Protein AF-B0VNS1-F1 (afdb_monomer_lite)

Secondary structure (DSSP, 8-state):
---------SSSSSS-----PPPHHHHHHHIIIIIIHHHHHHHHHHHHHHHT-TTSSHHHHHHHHHHHHHHHHHHHHHHHHHHSSHHHHHHHTT--HHHHHHHHHHHHHHHHHHHH--HHHHHH--HHHHHHHHHHHHHHHHHHHHHTTS--GGGGGSPPP-

Sequence (162 aa):
MKITLIPILILSCLLLTSCKASTDKEDIDNYVKVDLKNYATDNYRLIIEANKNVNNEPALKNSLFNNSYVKLETSRSLLNEEYSDWVKGLDKNGYDYGDLNTICWMTVFMENYVNNVEGPYKSQLKDETLNDVHSLYGERQKIIKLRDSKDKTARNFVEVCE

Radius of gyration: 22.68 Å; chains: 1; bounding box: 57×83×36 Å

pLDDT: mean 86.43, std 17.25, range [36.69, 98.44]

Foldseek 3Di:
DDDDDDDPPPPPPPPPPDPPPQDLVNVLLCLLLPVLQCLLVVCQVVLVVCLPDVVPPVVVLLVLLVVLLCSVVVQQVSCCVVPVGSLVVNVVSPQALSSLQSLLSSLSSNLSNQVDPDDPSVVVDDPVSNVSSVVSNVCSVVSLVSSVPHDCPCVVVHDGRD

Structure (mmCIF, N/CA/C/O backbone):
data_AF-B0VNS1-F1
#
_entry.id   AF-B0VNS1-F1
#
loop_
_atom_site.group_PDB
_atom_site.id
_atom_site.type_symbol
_atom_site.label_atom_id
_atom_site.label_alt_id
_atom_site.label_comp_id
_atom_site.label_asym_id
_atom_site.label_entity_id
_atom_site.label_seq_id
_atom_site.pdbx_PDB_ins_code
_atom_site.Cartn_x
_atom_site.Cartn_y
_atom_site.Cartn_z
_atom_site.occupancy
_atom_site.B_iso_or_equiv
_atom_site.auth_seq_id
_atom_site.auth_comp_id
_atom_site.auth_asym_id
_atom_site.auth_atom_id
_atom_site.pdbx_PDB_model_num
ATOM 1 N N . MET A 1 1 ? 40.132 65.846 6.383 1.00 36.69 1 MET A N 1
ATOM 2 C CA . MET A 1 1 ? 39.565 66.150 5.051 1.00 36.69 1 MET A CA 1
ATOM 3 C C . MET A 1 1 ? 39.383 64.832 4.301 1.00 36.69 1 MET A C 1
ATOM 5 O O . MET A 1 1 ? 40.364 64.135 4.120 1.00 36.69 1 MET A O 1
ATOM 9 N N . LYS A 1 2 ? 38.119 64.497 3.995 1.00 38.06 2 LYS A N 1
ATOM 10 C CA . LYS A 1 2 ? 37.560 63.431 3.129 1.00 38.06 2 LYS A CA 1
ATOM 11 C C . LYS A 1 2 ? 38.248 62.049 3.098 1.00 38.06 2 LYS A C 1
ATOM 13 O O . LYS A 1 2 ? 39.113 61.797 2.272 1.00 38.06 2 LYS A O 1
ATOM 18 N N . ILE A 1 3 ? 37.726 61.123 3.908 1.00 49.72 3 ILE A N 1
ATOM 19 C CA . ILE A 1 3 ? 37.768 59.679 3.631 1.00 49.72 3 ILE A CA 1
ATOM 20 C C . ILE A 1 3 ? 36.503 59.359 2.827 1.00 49.72 3 ILE A C 1
ATOM 22 O O . ILE A 1 3 ? 35.392 59.482 3.339 1.00 49.72 3 ILE A O 1
ATOM 26 N N . THR A 1 4 ? 36.654 59.018 1.551 1.00 50.66 4 THR A N 1
ATOM 27 C CA . THR A 1 4 ? 35.569 58.509 0.704 1.00 50.66 4 THR A CA 1
ATOM 28 C C . THR A 1 4 ? 35.360 57.024 0.991 1.00 50.66 4 THR A C 1
ATOM 30 O O . THR A 1 4 ? 36.127 56.190 0.517 1.00 50.66 4 THR A O 1
ATOM 33 N N . LEU A 1 5 ? 34.325 56.694 1.767 1.00 44.81 5 LEU A N 1
ATOM 34 C CA . LEU A 1 5 ? 33.784 55.337 1.856 1.00 44.81 5 LEU A CA 1
ATOM 35 C C . LEU A 1 5 ? 32.960 55.062 0.593 1.00 44.81 5 LEU A C 1
ATOM 37 O O . LEU A 1 5 ? 31.876 55.611 0.409 1.00 44.81 5 LEU A O 1
ATOM 41 N N . ILE A 1 6 ? 33.507 54.230 -0.289 1.00 58.50 6 ILE A N 1
ATOM 42 C CA . ILE A 1 6 ? 32.784 53.640 -1.417 1.00 58.50 6 ILE A CA 1
ATOM 43 C C . ILE A 1 6 ? 31.856 52.552 -0.848 1.00 58.50 6 ILE A C 1
ATOM 45 O O . ILE A 1 6 ? 32.317 51.728 -0.054 1.00 58.50 6 ILE A O 1
ATOM 49 N N . PRO A 1 7 ? 30.565 52.512 -1.220 1.00 47.78 7 PRO A N 1
ATOM 50 C CA . PRO A 1 7 ? 29.643 51.503 -0.720 1.00 47.78 7 PRO A CA 1
ATOM 51 C C . PRO A 1 7 ? 29.916 50.156 -1.404 1.00 47.78 7 PRO A C 1
ATOM 53 O O . PRO A 1 7 ? 29.484 49.911 -2.529 1.00 47.78 7 PRO A O 1
ATOM 56 N N . ILE A 1 8 ? 30.605 49.249 -0.708 1.00 50.22 8 ILE A N 1
ATOM 57 C CA . ILE A 1 8 ? 30.682 47.818 -1.056 1.00 50.22 8 ILE A CA 1
ATOM 58 C C . ILE A 1 8 ? 29.374 47.149 -0.602 1.00 50.22 8 ILE A C 1
ATOM 60 O O . ILE A 1 8 ? 29.347 46.340 0.318 1.00 50.22 8 ILE A O 1
ATOM 64 N N . LEU A 1 9 ? 28.254 47.560 -1.196 1.00 45.22 9 LEU A N 1
ATOM 65 C CA . LEU A 1 9 ? 26.918 47.080 -0.820 1.00 45.22 9 LEU A CA 1
ATOM 66 C C . LEU A 1 9 ? 26.041 46.762 -2.036 1.00 45.22 9 LEU A C 1
ATOM 68 O O . LEU A 1 9 ? 24.820 46.789 -1.953 1.00 45.22 9 LEU A O 1
ATOM 72 N N . ILE A 1 10 ? 26.668 46.448 -3.174 1.00 47.12 10 ILE A N 1
ATOM 73 C CA . ILE A 1 10 ? 25.957 46.046 -4.403 1.00 47.12 10 ILE A CA 1
ATOM 74 C C . ILE A 1 10 ? 26.368 44.635 -4.870 1.00 47.12 10 ILE A C 1
ATOM 76 O O . ILE A 1 10 ? 25.689 44.034 -5.695 1.00 47.12 10 ILE A O 1
ATOM 80 N N . LEU A 1 11 ? 27.412 44.026 -4.291 1.00 45.16 11 LEU A N 1
ATOM 81 C CA . LEU A 1 11 ? 27.913 42.715 -4.735 1.00 45.16 11 LEU A CA 1
ATOM 82 C C . LEU A 1 11 ? 27.480 41.520 -3.867 1.00 45.16 11 LEU A C 1
ATOM 84 O O . LEU A 1 11 ? 28.038 40.437 -3.998 1.00 45.16 11 LEU A O 1
ATOM 88 N N . SER A 1 12 ? 26.498 41.690 -2.981 1.00 43.38 12 SER A N 1
ATOM 89 C CA . SER A 1 12 ? 25.953 40.600 -2.151 1.00 43.38 12 SER A CA 1
ATOM 90 C C . SER A 1 12 ? 24.542 40.153 -2.556 1.00 43.38 12 SER A C 1
ATOM 92 O O . SER A 1 12 ? 24.027 39.199 -1.984 1.00 43.38 12 SER A O 1
ATOM 94 N N . CYS A 1 13 ? 23.927 40.773 -3.571 1.00 41.12 13 CYS A N 1
ATOM 95 C CA . CYS A 1 13 ? 22.584 40.403 -4.050 1.00 41.12 13 CYS A CA 1
ATOM 96 C C . CYS A 1 13 ? 22.562 39.583 -5.354 1.00 41.12 13 CYS A C 1
ATOM 98 O O . CYS A 1 13 ? 21.485 39.226 -5.817 1.00 41.12 13 CYS A O 1
ATOM 100 N N . LEU A 1 14 ? 23.715 39.245 -5.945 1.00 46.19 14 LEU A N 1
ATOM 101 C CA . LEU A 1 14 ? 23.778 38.488 -7.209 1.00 46.19 14 LEU A CA 1
ATOM 102 C C . LEU A 1 14 ? 23.949 36.966 -7.038 1.00 46.19 14 LEU A C 1
ATOM 104 O O . LEU A 1 14 ? 24.119 36.264 -8.028 1.00 46.19 14 LEU A O 1
ATOM 108 N N . LEU A 1 15 ? 23.885 36.438 -5.809 1.00 43.97 15 LEU A N 1
ATOM 109 C CA . LEU A 1 15 ? 24.046 34.998 -5.535 1.00 43.97 15 LEU A CA 1
ATOM 110 C C . LEU A 1 15 ? 22.838 34.333 -4.855 1.00 43.97 15 LEU A C 1
ATOM 112 O O . LEU A 1 15 ? 22.945 33.190 -4.425 1.00 43.97 15 LEU A O 1
ATOM 116 N N . LEU A 1 16 ? 21.680 34.998 -4.774 1.00 46.34 16 LEU A N 1
ATOM 117 C CA . LEU A 1 16 ? 20.482 34.426 -4.132 1.00 46.34 16 LEU A CA 1
ATOM 118 C C . LEU A 1 16 ? 19.352 34.046 -5.100 1.00 46.34 16 LEU A C 1
ATOM 120 O O . LEU A 1 16 ? 18.284 33.630 -4.662 1.00 46.34 16 LEU A O 1
ATOM 124 N N . THR A 1 17 ? 19.566 34.110 -6.414 1.00 48.75 17 THR A N 1
ATOM 125 C CA . THR A 1 17 ? 18.555 33.698 -7.400 1.00 48.75 17 THR A CA 1
ATOM 126 C C . THR A 1 17 ? 18.832 32.305 -7.958 1.00 48.75 17 THR A C 1
ATOM 128 O O . THR A 1 17 ? 19.108 32.131 -9.139 1.00 48.75 17 THR A O 1
ATOM 131 N N . SER A 1 18 ? 18.726 31.287 -7.104 1.00 41.16 18 SER A N 1
ATOM 132 C CA . SER A 1 18 ? 18.179 29.990 -7.533 1.00 41.16 18 SER A CA 1
ATOM 133 C C . SER A 1 18 ? 17.718 29.154 -6.338 1.00 41.16 18 SER A C 1
ATOM 135 O O . SER A 1 18 ? 18.151 28.025 -6.135 1.00 41.16 18 SER A O 1
ATOM 137 N N . CYS A 1 19 ? 16.747 29.664 -5.575 1.00 43.72 19 CYS A N 1
ATOM 138 C CA . CYS A 1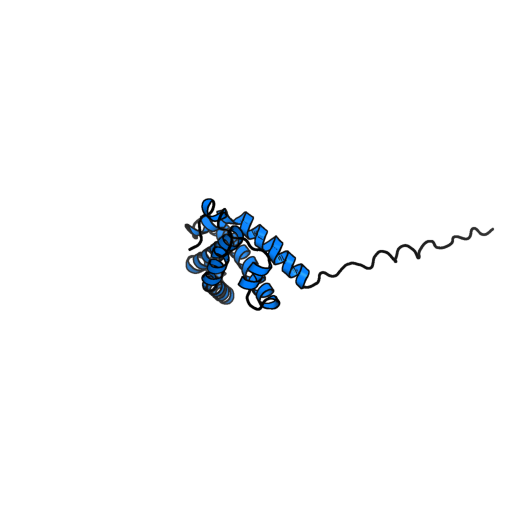 19 ? 15.744 28.732 -5.068 1.00 43.72 19 CYS A CA 1
ATOM 139 C C . CYS A 1 19 ? 15.034 28.183 -6.308 1.00 43.72 19 CYS A C 1
ATOM 141 O O . CYS A 1 19 ? 14.148 28.840 -6.855 1.00 43.72 19 CYS A O 1
ATOM 143 N N . LYS A 1 20 ? 15.479 27.029 -6.819 1.00 43.84 20 LYS A N 1
ATOM 144 C CA . LYS A 1 20 ? 14.628 26.219 -7.687 1.00 43.84 20 LYS A CA 1
ATOM 145 C C . LYS A 1 20 ? 13.389 25.928 -6.851 1.00 43.84 20 LYS A C 1
ATOM 147 O O . LYS A 1 20 ? 13.475 25.204 -5.865 1.00 43.84 20 LYS A O 1
ATOM 152 N N . ALA A 1 21 ? 12.278 26.577 -7.186 1.00 43.53 21 ALA A N 1
ATOM 153 C CA . ALA A 1 21 ? 10.985 26.089 -6.753 1.00 43.53 21 ALA A CA 1
ATOM 154 C C . ALA A 1 21 ? 10.916 24.644 -7.244 1.00 43.53 21 ALA A C 1
ATOM 156 O O . ALA A 1 21 ? 11.162 24.399 -8.430 1.00 43.53 21 ALA A O 1
ATOM 157 N N . SER A 1 22 ? 10.710 23.712 -6.317 1.00 47.91 22 SER A N 1
ATOM 158 C CA . SER A 1 22 ? 10.487 22.321 -6.671 1.00 47.91 22 SER A CA 1
ATOM 159 C C . SER A 1 22 ? 9.392 22.280 -7.731 1.00 47.91 22 SER A C 1
ATOM 161 O O . SER A 1 22 ? 8.377 22.968 -7.612 1.00 47.91 22 SER A O 1
ATOM 163 N N . THR A 1 23 ? 9.647 21.590 -8.836 1.00 61.41 23 THR A N 1
ATOM 164 C CA . THR A 1 23 ? 8.583 21.345 -9.813 1.00 61.41 23 THR A CA 1
ATOM 165 C C . THR A 1 23 ? 7.648 20.298 -9.227 1.00 61.41 23 THR A C 1
ATOM 167 O O . THR A 1 23 ? 8.147 19.360 -8.614 1.00 61.41 23 THR A O 1
ATOM 170 N N . ASP A 1 24 ? 6.341 20.383 -9.483 1.00 68.62 24 ASP A N 1
ATOM 171 C CA . ASP A 1 24 ? 5.354 19.406 -8.985 1.00 68.62 24 ASP A CA 1
ATOM 172 C C . ASP A 1 24 ? 5.804 17.948 -9.222 1.00 68.62 24 ASP A C 1
ATOM 174 O O . ASP A 1 24 ? 5.647 17.080 -8.370 1.00 68.62 24 ASP A O 1
ATOM 178 N N . LYS A 1 25 ? 6.493 17.693 -10.342 1.00 72.00 25 LYS A N 1
ATOM 179 C CA . LYS A 1 25 ? 7.088 16.393 -10.675 1.00 72.00 25 LYS A CA 1
ATOM 180 C C . LYS A 1 25 ? 8.224 15.941 -9.744 1.00 72.00 25 LYS A C 1
ATOM 182 O O . LYS A 1 25 ? 8.329 14.754 -9.459 1.00 72.00 25 LYS A O 1
ATOM 187 N N . GLU A 1 26 ? 9.090 16.850 -9.302 1.00 75.62 26 GLU A N 1
ATOM 188 C CA . GLU A 1 26 ? 10.186 16.548 -8.366 1.00 75.62 26 GLU A CA 1
ATOM 189 C C . GLU A 1 26 ? 9.638 16.212 -6.973 1.00 75.62 26 GLU A C 1
ATOM 191 O O . GLU A 1 26 ? 10.109 15.267 -6.341 1.00 75.62 26 GLU A O 1
ATOM 196 N N . ASP A 1 27 ? 8.584 16.904 -6.536 1.00 74.69 27 ASP A N 1
ATOM 197 C CA . ASP A 1 27 ? 7.890 16.598 -5.281 1.00 74.69 27 ASP A CA 1
ATOM 198 C C . ASP A 1 27 ? 7.142 15.259 -5.341 1.00 74.69 27 ASP A C 1
ATOM 200 O O . ASP A 1 27 ? 7.226 14.468 -4.398 1.00 74.69 27 ASP A O 1
ATOM 204 N N . ILE A 1 28 ? 6.477 14.956 -6.464 1.00 77.94 28 ILE A N 1
ATOM 205 C CA . ILE A 1 28 ? 5.835 13.652 -6.704 1.00 77.94 28 ILE A CA 1
ATOM 206 C C . ILE A 1 28 ? 6.871 12.528 -6.675 1.00 77.94 28 ILE A C 1
ATOM 208 O O . ILE A 1 28 ? 6.683 11.522 -5.985 1.00 77.94 28 ILE A O 1
ATOM 212 N N . ASP A 1 29 ? 7.977 12.702 -7.398 1.00 77.81 29 ASP A N 1
ATOM 213 C CA . ASP A 1 29 ? 9.056 11.723 -7.444 1.00 77.81 29 ASP A CA 1
ATOM 214 C C . ASP A 1 29 ? 9.664 11.512 -6.050 1.00 77.81 29 ASP A C 1
ATOM 216 O O . ASP A 1 29 ? 9.886 10.368 -5.662 1.00 77.81 29 ASP A O 1
ATOM 220 N N . ASN A 1 30 ? 9.886 12.571 -5.266 1.00 85.38 30 ASN A N 1
ATOM 221 C CA . ASN A 1 30 ? 10.380 12.448 -3.893 1.00 85.38 30 ASN A CA 1
ATOM 222 C C . ASN A 1 30 ? 9.381 11.707 -2.996 1.00 85.38 30 ASN A C 1
ATOM 224 O O . ASN A 1 30 ? 9.765 10.776 -2.283 1.00 85.38 30 ASN A O 1
ATOM 228 N N . TYR A 1 31 ? 8.094 12.052 -3.065 1.00 89.38 31 TYR A N 1
ATOM 229 C CA . TYR A 1 31 ? 7.073 11.390 -2.258 1.00 89.38 31 TYR A CA 1
ATOM 230 C C . TYR A 1 31 ? 6.970 9.890 -2.578 1.00 89.38 31 TYR A C 1
ATOM 232 O O . TYR A 1 31 ? 6.916 9.039 -1.689 1.00 89.38 31 TYR A O 1
ATOM 240 N N . VAL A 1 32 ? 6.971 9.540 -3.864 1.00 89.44 32 VAL A N 1
ATOM 241 C CA . VAL A 1 32 ? 6.777 8.155 -4.302 1.00 89.44 32 VAL A CA 1
ATOM 242 C C . VAL A 1 32 ? 8.062 7.338 -4.172 1.00 89.44 32 VAL A C 1
ATOM 244 O O . VAL A 1 32 ? 8.016 6.207 -3.687 1.00 89.44 32 VAL A O 1
ATOM 247 N N . LYS A 1 33 ? 9.215 7.866 -4.597 1.00 88.44 33 LYS A N 1
ATOM 248 C CA . LYS A 1 33 ? 10.480 7.109 -4.628 1.00 88.44 33 LYS A CA 1
ATOM 249 C C . LYS A 1 33 ? 11.156 7.016 -3.268 1.00 88.44 33 LYS A C 1
ATOM 251 O O . LYS A 1 33 ? 11.902 6.065 -3.053 1.00 88.44 33 LYS A O 1
ATOM 256 N N . VAL A 1 34 ? 10.928 7.983 -2.380 1.00 88.88 34 VAL A N 1
ATOM 257 C CA . VAL A 1 34 ? 11.579 8.032 -1.065 1.00 88.88 34 VAL A CA 1
ATOM 258 C C . VAL A 1 34 ? 10.567 7.742 0.030 1.00 88.88 34 VAL A C 1
ATOM 260 O O . VAL A 1 34 ? 10.686 6.736 0.720 1.00 88.88 34 VAL A O 1
ATOM 263 N N . ASP A 1 35 ? 9.543 8.574 0.168 1.00 92.06 35 ASP A N 1
ATOM 264 C CA . ASP A 1 35 ? 8.647 8.536 1.325 1.00 92.06 35 ASP A CA 1
ATOM 265 C C . ASP A 1 35 ? 7.795 7.264 1.394 1.00 92.06 35 ASP A C 1
ATOM 267 O O . ASP A 1 35 ? 7.792 6.577 2.419 1.00 92.06 35 ASP A O 1
ATOM 271 N N . LEU A 1 36 ? 7.069 6.935 0.320 1.00 95.31 36 LEU A N 1
ATOM 272 C CA . LEU A 1 36 ? 6.262 5.713 0.269 1.00 95.31 36 LEU A CA 1
ATOM 273 C C . LEU A 1 36 ? 7.160 4.471 0.335 1.00 95.31 36 LEU A C 1
ATOM 275 O O . LEU A 1 36 ? 6.849 3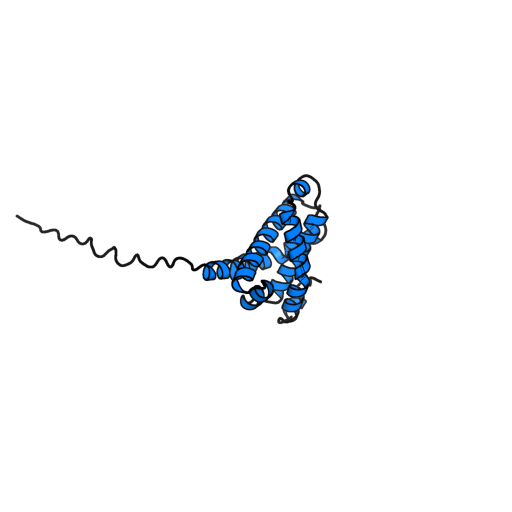.530 1.065 1.00 95.31 36 LEU A O 1
ATOM 279 N N . LYS A 1 37 ? 8.284 4.479 -0.387 1.00 93.81 37 LYS A N 1
ATOM 280 C CA . LYS A 1 37 ? 9.206 3.340 -0.447 1.00 93.81 37 LYS A CA 1
ATOM 281 C C . LYS A 1 37 ? 9.858 3.044 0.907 1.00 93.81 37 LYS A C 1
ATOM 283 O O . LYS A 1 37 ? 9.872 1.888 1.336 1.00 93.81 37 LYS A O 1
ATOM 288 N N . ASN A 1 38 ? 10.337 4.073 1.606 1.00 94.12 38 ASN A N 1
ATOM 289 C CA . ASN A 1 38 ? 10.885 3.939 2.957 1.00 94.12 38 ASN A CA 1
ATOM 290 C C . ASN A 1 38 ? 9.802 3.473 3.926 1.00 94.12 38 ASN A C 1
ATOM 292 O O . ASN A 1 38 ? 10.018 2.519 4.664 1.00 94.12 38 ASN A O 1
ATOM 296 N N . TYR A 1 39 ? 8.607 4.073 3.867 1.00 94.62 39 TYR A N 1
ATOM 297 C CA . TYR A 1 39 ? 7.498 3.646 4.714 1.00 94.62 39 TYR A CA 1
ATOM 298 C C . TYR A 1 39 ? 7.169 2.162 4.518 1.00 94.62 39 TYR A C 1
ATOM 300 O O . TYR A 1 39 ? 7.059 1.433 5.504 1.00 94.62 39 TYR A O 1
ATOM 308 N N . ALA A 1 40 ? 7.045 1.710 3.267 1.00 92.00 40 ALA A N 1
ATOM 309 C CA . ALA A 1 40 ? 6.797 0.312 2.946 1.00 92.00 40 ALA A CA 1
ATOM 310 C C . ALA A 1 40 ? 7.914 -0.576 3.516 1.00 92.00 40 ALA A C 1
ATOM 312 O O . ALA A 1 40 ? 7.645 -1.472 4.312 1.00 92.00 40 ALA A O 1
ATOM 313 N N . THR A 1 41 ? 9.171 -0.275 3.194 1.00 90.62 41 THR A N 1
ATOM 314 C CA . THR A 1 41 ? 10.328 -1.067 3.636 1.00 90.62 41 THR A CA 1
ATOM 315 C C . THR A 1 41 ? 10.413 -1.171 5.160 1.00 90.62 41 THR A C 1
ATOM 317 O O . THR A 1 41 ? 10.506 -2.275 5.703 1.00 90.62 41 THR A O 1
ATOM 320 N N . ASP A 1 42 ? 10.313 -0.041 5.860 1.00 92.75 42 ASP A N 1
ATOM 321 C CA . ASP A 1 42 ? 10.481 0.034 7.313 1.00 92.75 42 ASP A CA 1
ATOM 322 C C . ASP A 1 42 ? 9.327 -0.641 8.067 1.00 92.75 42 ASP A C 1
ATOM 324 O O . ASP A 1 42 ? 9.523 -1.198 9.150 1.00 92.75 42 ASP A O 1
ATOM 328 N N . ASN A 1 43 ? 8.118 -0.632 7.493 1.00 92.81 43 ASN A N 1
ATOM 329 C CA . ASN A 1 43 ? 6.916 -1.149 8.149 1.00 92.81 43 ASN A CA 1
ATOM 330 C C . ASN A 1 43 ? 6.485 -2.534 7.656 1.00 92.81 43 ASN A C 1
ATOM 332 O O . ASN A 1 43 ? 5.526 -3.080 8.198 1.00 92.81 43 ASN A O 1
ATOM 336 N N . TYR A 1 44 ? 7.185 -3.141 6.694 1.00 93.00 44 TYR A N 1
ATOM 337 C CA . TYR A 1 44 ? 6.828 -4.434 6.099 1.00 93.00 44 TYR A CA 1
ATOM 338 C C . TYR A 1 44 ? 6.444 -5.504 7.140 1.00 93.00 44 TYR A C 1
ATOM 340 O O . TYR A 1 44 ? 5.353 -6.076 7.086 1.00 93.00 44 TYR A O 1
ATOM 348 N N . ARG A 1 45 ? 7.309 -5.739 8.139 1.00 93.38 45 ARG A N 1
ATOM 349 C CA . ARG A 1 45 ? 7.038 -6.729 9.199 1.00 93.38 45 ARG A CA 1
ATOM 350 C C . ARG A 1 45 ? 5.851 -6.323 10.064 1.00 93.38 45 ARG A C 1
ATOM 352 O O . ARG A 1 45 ? 5.025 -7.164 10.398 1.00 93.38 45 ARG A O 1
ATOM 359 N N . LEU A 1 46 ? 5.764 -5.041 10.412 1.00 92.69 46 LEU A N 1
ATOM 360 C CA . LEU A 1 46 ? 4.694 -4.523 11.256 1.00 92.69 46 LEU A CA 1
ATOM 361 C C . LEU A 1 46 ? 3.325 -4.671 10.578 1.00 92.69 46 LEU A C 1
ATOM 363 O O . LEU A 1 46 ? 2.368 -5.049 11.242 1.00 92.69 46 LEU A O 1
ATOM 367 N N . ILE A 1 47 ? 3.240 -4.444 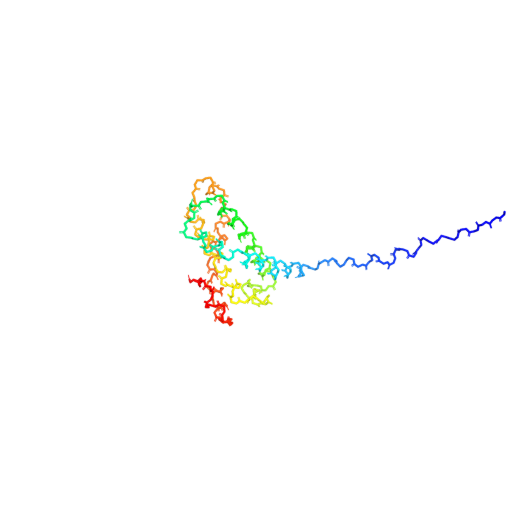9.266 1.00 93.62 47 ILE A N 1
ATOM 368 C CA . ILE A 1 47 ? 2.013 -4.602 8.470 1.00 93.62 47 ILE A CA 1
ATOM 369 C C . ILE A 1 47 ? 1.547 -6.061 8.453 1.00 93.62 47 ILE A C 1
ATOM 371 O O . ILE A 1 47 ? 0.368 -6.332 8.684 1.00 93.62 47 ILE A O 1
ATOM 375 N N . ILE A 1 48 ? 2.459 -7.009 8.231 1.00 92.00 48 ILE A N 1
ATOM 376 C CA . ILE A 1 48 ? 2.126 -8.442 8.242 1.00 92.00 48 ILE A CA 1
ATOM 377 C C . ILE A 1 48 ? 1.668 -8.891 9.631 1.00 92.00 48 ILE A C 1
ATOM 379 O O . ILE A 1 48 ? 0.636 -9.547 9.765 1.00 92.00 48 ILE A O 1
ATOM 383 N N . GLU A 1 49 ? 2.387 -8.508 10.686 1.00 90.50 49 GLU A N 1
ATOM 384 C CA . GLU A 1 49 ? 1.993 -8.864 12.053 1.00 90.50 49 GLU A CA 1
ATOM 385 C C . GLU A 1 49 ? 0.668 -8.199 12.455 1.00 90.50 49 GLU A C 1
ATOM 387 O O . GLU A 1 49 ? -0.198 -8.829 13.073 1.00 90.50 49 GLU A O 1
ATOM 392 N N . ALA A 1 50 ? 0.447 -6.947 12.045 1.00 90.06 50 ALA A N 1
ATOM 393 C CA . ALA A 1 50 ? -0.804 -6.242 12.291 1.00 90.06 50 ALA A CA 1
ATOM 394 C C . ALA A 1 50 ? -2.001 -6.917 11.603 1.00 90.06 50 ALA A C 1
ATOM 396 O O . ALA A 1 50 ? -3.111 -6.871 12.147 1.00 90.06 50 ALA A O 1
ATOM 397 N N . ASN A 1 51 ? -1.774 -7.608 10.485 1.00 85.88 51 ASN A N 1
ATOM 398 C CA . ASN A 1 51 ? -2.796 -8.343 9.744 1.00 85.88 51 ASN A CA 1
ATOM 399 C C . ASN A 1 51 ? -3.345 -9.585 10.466 1.00 85.88 51 ASN A C 1
ATOM 401 O O . ASN A 1 51 ? -4.470 -9.989 10.191 1.00 85.88 51 ASN A O 1
ATOM 405 N N . LYS A 1 52 ? -2.610 -10.186 11.413 1.00 84.06 52 LYS A N 1
ATOM 406 C CA . LYS A 1 52 ? -3.005 -11.473 12.026 1.00 84.06 52 LYS A CA 1
ATOM 407 C C . LYS A 1 52 ? -4.210 -11.389 12.975 1.00 84.06 52 LYS A C 1
ATOM 409 O O . LYS A 1 52 ? -4.964 -12.349 13.081 1.00 84.06 52 LYS A O 1
ATOM 414 N N . ASN A 1 53 ? -4.392 -10.276 13.693 1.00 82.56 53 ASN A N 1
ATOM 415 C CA . ASN A 1 53 ? -5.560 -10.052 14.568 1.00 82.56 53 ASN A CA 1
ATOM 416 C C . ASN A 1 53 ? -5.786 -8.559 14.832 1.00 82.56 53 ASN A C 1
ATOM 418 O O . ASN A 1 53 ? -5.237 -8.024 15.794 1.00 82.56 53 ASN A O 1
ATOM 422 N N . VAL A 1 54 ? -6.584 -7.877 14.011 1.00 78.94 54 VAL A N 1
ATOM 423 C CA . VAL A 1 54 ? -6.750 -6.409 14.046 1.00 78.94 54 VAL A CA 1
ATOM 424 C C . VAL A 1 54 ? -7.268 -5.811 15.365 1.00 78.94 54 VAL A C 1
ATOM 426 O O . VAL A 1 54 ? -7.067 -4.623 15.594 1.00 78.94 54 VAL A O 1
ATOM 429 N N . ASN A 1 55 ? -7.879 -6.605 16.247 1.00 81.62 55 ASN A N 1
ATOM 430 C CA . ASN A 1 55 ? -8.422 -6.109 17.516 1.00 81.62 55 ASN A CA 1
ATOM 431 C C . ASN A 1 55 ? -7.398 -6.141 18.659 1.00 81.62 55 ASN A C 1
ATOM 433 O O . ASN A 1 55 ? -7.587 -5.481 19.681 1.00 81.62 55 ASN A O 1
ATOM 437 N N . ASN A 1 56 ? -6.277 -6.842 18.473 1.00 83.62 56 ASN A N 1
ATOM 438 C CA . ASN A 1 56 ? -5.133 -6.724 19.370 1.00 83.62 56 ASN A CA 1
ATOM 439 C C . ASN A 1 56 ? -4.407 -5.398 19.109 1.00 83.62 56 ASN A C 1
ATOM 441 O O . ASN A 1 56 ? -4.078 -5.094 17.965 1.00 83.62 56 ASN A O 1
ATOM 445 N N . GLU A 1 57 ? -4.124 -4.639 20.170 1.00 88.06 57 GLU A N 1
ATOM 446 C CA . GLU A 1 57 ? -3.435 -3.337 20.107 1.00 88.06 57 GLU A CA 1
ATOM 447 C C . GLU A 1 57 ? -4.102 -2.321 19.150 1.00 88.06 57 GLU A C 1
ATOM 449 O O . GLU A 1 57 ? -3.469 -1.796 18.228 1.00 88.06 57 GLU A O 1
ATOM 454 N N . PRO A 1 58 ? -5.390 -1.992 19.366 1.00 88.31 58 PRO A N 1
ATOM 455 C CA . PRO A 1 58 ? -6.192 -1.249 18.391 1.00 88.31 58 PRO A CA 1
ATOM 456 C C . PRO A 1 58 ? -5.655 0.164 18.114 1.00 88.31 58 PRO A C 1
ATOM 458 O O . PRO A 1 58 ? -5.768 0.657 16.994 1.00 88.31 58 PRO A O 1
ATOM 461 N N . ALA A 1 59 ? -5.002 0.801 19.092 1.00 92.06 59 ALA A N 1
ATOM 462 C CA . ALA A 1 59 ? -4.375 2.111 18.912 1.00 92.06 59 ALA A CA 1
ATOM 463 C C . ALA A 1 59 ? -3.178 2.071 17.945 1.00 92.06 59 ALA A C 1
ATOM 465 O O . ALA A 1 59 ? -3.060 2.939 17.077 1.00 92.06 59 ALA A O 1
ATOM 466 N N . LEU A 1 60 ? -2.315 1.052 18.063 1.00 92.25 60 LEU A N 1
ATOM 467 C CA . LEU A 1 60 ? -1.177 0.865 17.160 1.00 92.25 60 LEU A CA 1
ATOM 468 C C . LEU A 1 60 ? -1.672 0.618 15.735 1.00 92.25 60 LEU A C 1
ATOM 470 O O . LEU A 1 60 ? -1.174 1.224 14.789 1.00 92.25 60 LEU A O 1
ATOM 474 N N . LYS A 1 61 ? -2.701 -0.217 15.589 1.00 94.38 61 LYS A N 1
ATOM 475 C CA . LYS A 1 61 ? -3.265 -0.562 14.280 1.00 94.38 61 LYS A CA 1
ATOM 476 C C . LYS A 1 61 ? -4.009 0.588 13.637 1.00 94.38 61 LYS A C 1
ATOM 478 O O . LYS A 1 61 ? -3.857 0.786 12.442 1.00 94.38 61 LYS A O 1
ATOM 483 N N . ASN A 1 62 ? -4.716 1.399 14.420 1.00 95.31 62 ASN A N 1
ATOM 484 C CA . ASN A 1 62 ? -5.293 2.649 13.933 1.00 95.31 62 ASN A CA 1
ATOM 485 C C . ASN A 1 62 ? -4.211 3.614 13.421 1.00 95.31 62 ASN A C 1
ATOM 487 O O . ASN A 1 62 ? -4.360 4.211 12.359 1.00 95.31 62 ASN A O 1
ATOM 491 N N . SER A 1 63 ? -3.094 3.749 14.145 1.00 95.31 63 SER A N 1
ATOM 492 C CA . SER A 1 63 ? -1.962 4.574 13.697 1.00 95.31 63 SER A CA 1
ATOM 493 C C . SER A 1 63 ? -1.348 4.037 12.399 1.00 95.31 63 SER A C 1
ATOM 495 O O . SER A 1 63 ? -1.134 4.789 11.446 1.00 95.31 63 SER A O 1
ATOM 497 N N . LEU A 1 64 ? -1.122 2.722 12.327 1.00 96.19 64 LEU A N 1
ATOM 498 C CA . LEU A 1 64 ? -0.602 2.067 11.130 1.00 96.19 64 LEU A CA 1
ATOM 499 C C . LEU A 1 64 ? -1.558 2.215 9.937 1.00 96.19 64 LEU A C 1
ATOM 501 O O . LEU A 1 64 ? -1.100 2.490 8.829 1.00 96.19 64 LEU A O 1
ATOM 505 N N . PHE A 1 65 ? -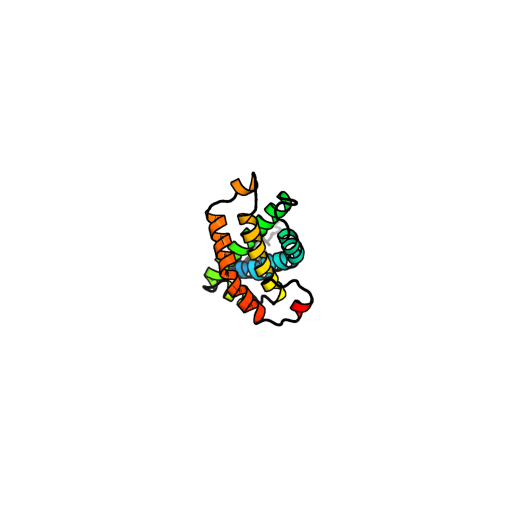2.868 2.090 10.171 1.00 97.12 65 PHE A N 1
ATOM 506 C CA . PHE A 1 65 ? -3.917 2.274 9.169 1.00 97.12 65 PHE A CA 1
ATOM 507 C C . PHE A 1 65 ? -3.899 3.692 8.607 1.00 97.12 65 PHE A C 1
ATOM 509 O O . PHE A 1 65 ? -3.748 3.853 7.402 1.00 97.12 65 PHE A O 1
ATOM 516 N N . ASN A 1 66 ? -3.960 4.713 9.466 1.00 96.94 66 ASN A N 1
ATOM 517 C CA . ASN A 1 66 ? -3.981 6.109 9.025 1.00 96.94 66 ASN A CA 1
ATOM 518 C C . ASN A 1 66 ? -2.737 6.468 8.204 1.00 96.94 66 ASN A C 1
ATOM 520 O O . ASN A 1 66 ? -2.845 7.111 7.162 1.00 96.94 66 ASN A O 1
ATOM 524 N N . ASN A 1 67 ? -1.559 6.011 8.638 1.00 96.81 67 ASN A N 1
ATOM 525 C CA . ASN A 1 67 ? -0.319 6.244 7.902 1.00 96.81 67 ASN A CA 1
ATOM 526 C C . ASN A 1 67 ? -0.303 5.506 6.555 1.00 96.81 67 ASN A C 1
ATOM 528 O O . ASN A 1 67 ? 0.042 6.109 5.540 1.00 96.81 67 ASN A O 1
ATOM 532 N N . SER A 1 68 ? -0.714 4.234 6.525 1.00 97.44 68 SER A N 1
ATOM 533 C CA . SER A 1 68 ? -0.787 3.447 5.286 1.00 97.44 68 SER A CA 1
ATOM 534 C C . SER A 1 68 ? -1.777 4.052 4.291 1.00 97.44 68 SER A C 1
ATOM 536 O O . SER A 1 68 ? -1.448 4.186 3.114 1.00 97.44 68 SER A O 1
ATOM 538 N N . TYR A 1 69 ? -2.950 4.470 4.775 1.00 97.81 69 TYR A N 1
ATOM 539 C CA . TYR A 1 69 ? -3.997 5.102 3.979 1.00 97.81 69 TYR A CA 1
ATOM 540 C C . TYR A 1 69 ? -3.503 6.395 3.339 1.00 97.81 69 TYR A C 1
ATOM 542 O O . TYR A 1 69 ? -3.536 6.522 2.118 1.00 97.81 69 TYR A O 1
ATOM 550 N N . VAL A 1 70 ? -2.961 7.320 4.140 1.00 96.44 70 VAL A N 1
ATOM 551 C CA . VAL A 1 70 ? -2.444 8.594 3.623 1.00 96.44 70 VAL A CA 1
ATOM 552 C C . VAL A 1 70 ? -1.347 8.352 2.588 1.00 96.44 70 VAL A C 1
ATOM 554 O O . VAL A 1 70 ? -1.381 8.964 1.521 1.00 96.44 70 VAL A O 1
ATOM 557 N N . LYS A 1 71 ? -0.397 7.449 2.865 1.00 96.75 71 LYS A N 1
ATOM 558 C CA . LYS A 1 71 ? 0.708 7.153 1.942 1.00 96.75 71 LYS A CA 1
ATOM 559 C C . LYS A 1 71 ? 0.227 6.549 0.622 1.00 96.75 71 LYS A C 1
ATOM 561 O O . LYS A 1 71 ? 0.683 6.991 -0.436 1.00 96.75 71 LYS A O 1
ATOM 566 N N . LEU A 1 72 ? -0.680 5.572 0.657 1.00 97.12 72 LEU A N 1
ATOM 567 C CA . LEU A 1 72 ? -1.168 4.927 -0.564 1.00 97.12 72 LEU A CA 1
ATOM 568 C C . LEU A 1 72 ? -2.115 5.811 -1.357 1.00 97.12 72 LEU A C 1
ATOM 570 O O . LEU A 1 72 ? -1.947 5.896 -2.567 1.00 97.12 72 LEU A O 1
ATOM 574 N N . GLU A 1 73 ? -3.050 6.497 -0.707 1.00 96.81 73 GLU A N 1
ATOM 575 C CA . GLU A 1 73 ? -4.020 7.321 -1.424 1.00 96.81 73 GLU A CA 1
ATOM 576 C C . GLU A 1 73 ? -3.357 8.544 -2.060 1.00 96.81 73 GLU A C 1
ATOM 578 O O . GLU A 1 73 ? -3.590 8.842 -3.230 1.00 96.81 73 GLU A O 1
ATOM 583 N N . THR A 1 74 ? -2.426 9.185 -1.346 1.00 95.19 74 THR A N 1
ATOM 584 C CA . THR A 1 74 ? -1.637 10.284 -1.920 1.00 95.19 74 THR A CA 1
ATOM 585 C C . THR A 1 74 ? -0.827 9.791 -3.118 1.00 95.19 74 THR A C 1
ATOM 587 O O . THR A 1 74 ? -0.862 10.403 -4.182 1.00 95.19 74 THR A O 1
ATOM 590 N N . SER A 1 75 ? -0.145 8.647 -2.992 1.00 95.88 75 SER A N 1
ATOM 591 C CA . SER A 1 75 ? 0.632 8.079 -4.101 1.00 95.88 75 SER A CA 1
ATOM 592 C C . SER A 1 75 ? -0.256 7.688 -5.280 1.00 95.88 75 SER A C 1
ATOM 594 O O . SER A 1 75 ? 0.104 7.957 -6.423 1.00 95.88 75 SER A O 1
ATOM 596 N N . ARG A 1 76 ? -1.427 7.095 -5.022 1.00 95.94 76 ARG A N 1
ATOM 597 C CA . ARG A 1 76 ? -2.412 6.749 -6.049 1.00 95.94 76 ARG A CA 1
ATOM 598 C C . ARG A 1 76 ? -2.853 7.995 -6.807 1.00 95.94 76 ARG A C 1
ATOM 600 O O . ARG A 1 76 ? -2.803 7.990 -8.033 1.00 95.94 76 ARG A O 1
ATOM 607 N N . SER A 1 77 ? -3.237 9.054 -6.095 1.00 94.19 77 SER A N 1
ATOM 608 C CA . SER A 1 77 ? -3.668 10.322 -6.690 1.00 94.19 77 SER A CA 1
ATOM 609 C C . SER A 1 77 ? -2.575 10.932 -7.569 1.00 94.19 77 SER A C 1
ATOM 611 O O . SER A 1 77 ? -2.800 11.153 -8.758 1.00 94.19 77 SER A O 1
ATOM 613 N N . LEU A 1 78 ? -1.372 11.131 -7.019 1.00 93.62 78 LEU A N 1
ATOM 614 C CA . LEU A 1 78 ? -0.259 11.771 -7.731 1.00 93.62 78 LEU A CA 1
ATOM 615 C C . LEU A 1 78 ? 0.183 10.967 -8.962 1.00 93.62 78 LEU A C 1
ATOM 617 O O . LEU A 1 78 ? 0.442 11.520 -10.029 1.00 93.62 78 LEU A O 1
ATOM 621 N N . LEU A 1 79 ? 0.252 9.640 -8.844 1.00 93.94 79 LEU A N 1
ATOM 622 C CA . LEU A 1 79 ? 0.675 8.789 -9.954 1.00 93.94 79 LEU A CA 1
ATOM 623 C C . LEU A 1 79 ? -0.420 8.600 -11.006 1.00 93.94 79 LEU A C 1
ATOM 625 O O . LEU A 1 79 ? -0.093 8.405 -12.176 1.00 93.94 79 LEU A O 1
ATOM 629 N N . ASN A 1 80 ? -1.700 8.651 -10.631 1.00 94.00 80 ASN A N 1
ATOM 630 C CA . ASN A 1 80 ? -2.788 8.679 -11.606 1.00 94.00 80 ASN A CA 1
ATOM 631 C C . ASN A 1 80 ? -2.795 9.993 -12.392 1.00 94.00 80 ASN A C 1
ATOM 633 O O . ASN A 1 80 ? -3.046 9.962 -13.594 1.00 94.00 80 ASN A O 1
ATOM 637 N N . GLU A 1 81 ? -2.484 11.121 -11.755 1.00 92.06 81 GLU A N 1
ATOM 638 C CA . GLU A 1 81 ? -2.348 12.403 -12.449 1.00 92.06 81 GLU A CA 1
ATOM 639 C C . GLU A 1 81 ? -1.201 12.370 -13.474 1.00 92.06 81 GLU A C 1
ATOM 641 O O . GLU A 1 81 ? -1.407 12.691 -14.643 1.00 92.06 81 GLU A O 1
ATOM 646 N N . GLU A 1 82 ? -0.021 11.883 -13.077 1.00 90.06 82 GLU A N 1
ATOM 647 C CA . GLU A 1 82 ? 1.167 11.862 -13.945 1.00 90.06 82 GLU A CA 1
ATOM 648 C C . GLU A 1 82 ? 1.137 10.739 -15.005 1.00 90.06 82 GLU A C 1
ATOM 650 O O . GLU A 1 82 ? 1.578 10.927 -16.142 1.00 90.06 82 GLU A O 1
ATOM 655 N N . TYR A 1 83 ? 0.645 9.543 -14.660 1.00 90.38 83 TYR A N 1
ATOM 656 C CA . TYR A 1 83 ? 0.781 8.337 -15.494 1.00 90.38 83 TYR A CA 1
ATOM 657 C C . TYR A 1 83 ? -0.545 7.712 -15.951 1.00 90.38 83 TYR A C 1
ATOM 659 O O . TYR A 1 83 ? -0.507 6.714 -16.685 1.00 90.38 83 TYR A O 1
ATOM 667 N N . SER A 1 84 ? -1.692 8.271 -15.540 1.00 92.25 84 SER A N 1
ATOM 668 C CA . SER A 1 84 ? -3.067 7.774 -15.773 1.00 92.25 84 SER A CA 1
ATOM 669 C C . SER A 1 84 ? -3.414 6.420 -15.138 1.00 92.25 84 SER A C 1
ATOM 671 O O . SER A 1 84 ? -4.580 6.038 -15.112 1.00 92.25 84 SER A O 1
ATOM 673 N N . ASP A 1 85 ? -2.418 5.688 -14.643 1.00 95.19 85 ASP A N 1
ATOM 674 C CA . ASP A 1 85 ? -2.565 4.476 -13.842 1.00 95.19 85 ASP A CA 1
ATOM 675 C C . ASP A 1 85 ? -1.416 4.448 -12.829 1.00 95.19 85 ASP A C 1
ATOM 677 O O . ASP A 1 85 ? -0.233 4.450 -13.192 1.00 95.19 85 ASP A O 1
ATOM 681 N N . TRP A 1 86 ? -1.756 4.436 -11.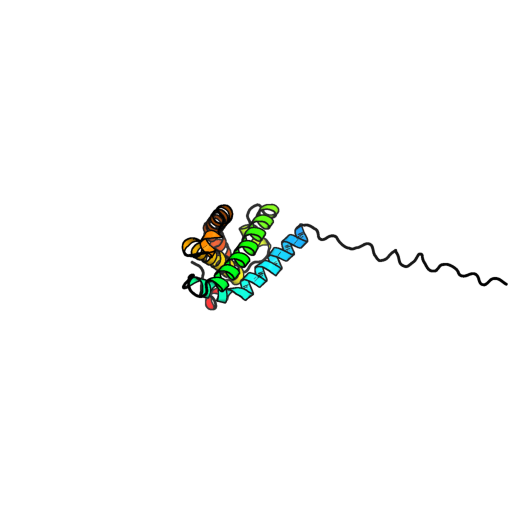548 1.00 96.06 86 TRP A N 1
ATOM 682 C CA . TRP A 1 86 ? -0.771 4.543 -10.486 1.00 96.06 86 TRP A CA 1
ATOM 683 C C . TRP A 1 86 ? 0.147 3.324 -10.387 1.00 96.06 86 TRP A C 1
ATOM 685 O O . TRP A 1 86 ? 1.310 3.482 -10.030 1.00 96.06 86 TRP A O 1
ATOM 695 N N . VAL A 1 87 ? -0.309 2.125 -10.767 1.00 97.25 87 VAL A N 1
ATOM 696 C CA . VAL A 1 87 ? 0.528 0.913 -10.777 1.00 97.25 87 VAL A CA 1
ATOM 697 C C . VAL A 1 87 ? 1.586 1.020 -11.869 1.00 97.25 87 VAL A C 1
ATOM 699 O O . VAL A 1 87 ? 2.750 0.684 -11.645 1.00 97.25 87 VAL A O 1
ATOM 702 N N . LYS A 1 88 ? 1.226 1.575 -13.032 1.00 96.12 88 LYS A N 1
ATOM 703 C CA . LYS A 1 88 ? 2.218 1.975 -14.043 1.00 96.12 88 LYS A CA 1
ATOM 704 C C . LYS A 1 88 ? 3.165 3.043 -13.489 1.00 96.12 88 LYS A C 1
ATOM 706 O O . LYS A 1 88 ? 4.359 3.000 -13.775 1.00 96.12 88 LYS A O 1
ATOM 711 N N . GLY A 1 89 ? 2.659 3.968 -12.680 1.00 94.62 89 GLY A N 1
ATOM 712 C CA . GLY A 1 89 ? 3.474 4.926 -11.941 1.00 94.62 89 GLY A CA 1
ATOM 713 C C . GLY A 1 89 ? 4.508 4.257 -11.030 1.00 94.62 89 GLY A C 1
ATOM 714 O O . GLY A 1 89 ? 5.687 4.589 -11.120 1.00 94.62 89 GLY A O 1
ATOM 715 N N . LEU A 1 90 ? 4.118 3.268 -10.221 1.00 95.81 90 LEU A N 1
ATOM 716 C CA . LEU A 1 90 ? 5.041 2.502 -9.369 1.00 95.81 90 LEU A CA 1
ATOM 717 C C . LEU A 1 90 ? 6.153 1.833 -10.195 1.00 95.81 90 LEU A C 1
ATOM 719 O O . LEU A 1 90 ? 7.327 1.908 -9.831 1.00 95.81 90 LEU A O 1
ATOM 723 N N . ASP A 1 91 ? 5.806 1.246 -11.347 1.00 96.06 91 ASP A N 1
ATOM 724 C CA . ASP A 1 91 ? 6.776 0.658 -12.281 1.00 96.06 91 ASP A CA 1
ATOM 725 C C . ASP A 1 91 ? 7.798 1.691 -12.781 1.00 96.06 91 ASP A C 1
ATOM 727 O O . ASP A 1 91 ? 9.009 1.477 -12.701 1.00 96.06 91 ASP A O 1
ATOM 731 N N . LYS A 1 92 ? 7.318 2.855 -13.239 1.00 93.44 92 LYS A N 1
ATOM 732 C CA . LYS A 1 92 ? 8.172 3.963 -13.703 1.00 93.44 92 LYS A CA 1
ATOM 733 C C . LYS A 1 92 ? 9.048 4.549 -12.600 1.00 93.44 92 LYS A C 1
ATOM 735 O O . LYS A 1 92 ? 10.111 5.088 -12.900 1.00 93.44 92 LYS A O 1
ATOM 740 N N . ASN A 1 93 ? 8.633 4.398 -11.348 1.00 92.38 93 ASN A N 1
ATOM 741 C CA . ASN A 1 93 ? 9.360 4.849 -10.170 1.00 92.38 93 ASN A CA 1
ATOM 742 C C . ASN A 1 93 ? 10.310 3.789 -9.586 1.00 92.38 93 ASN A C 1
ATOM 744 O O . ASN A 1 93 ? 10.902 4.020 -8.535 1.00 92.38 93 ASN A O 1
ATOM 748 N N . GLY A 1 94 ? 10.517 2.661 -10.275 1.00 92.56 94 GLY A N 1
ATOM 749 C CA . GLY A 1 94 ? 11.563 1.697 -9.925 1.00 92.56 94 GLY A CA 1
ATOM 750 C C . GLY A 1 94 ? 11.236 0.827 -8.713 1.00 92.56 94 GLY A C 1
ATOM 751 O O . GLY A 1 94 ? 12.154 0.370 -8.033 1.00 92.56 94 GLY A O 1
ATOM 752 N N . TYR A 1 95 ? 9.949 0.599 -8.444 1.00 95.19 95 TYR A N 1
ATOM 753 C CA . TYR A 1 95 ? 9.519 -0.328 -7.403 1.00 95.19 95 TYR A CA 1
ATOM 754 C C . TYR A 1 95 ? 9.924 -1.764 -7.765 1.00 95.19 95 TYR A C 1
ATOM 756 O O . TYR A 1 95 ? 9.624 -2.259 -8.861 1.00 95.19 95 TYR A O 1
ATOM 764 N N . ASP A 1 96 ? 10.617 -2.425 -6.841 1.00 95.00 96 ASP A N 1
ATOM 765 C CA . ASP A 1 96 ? 11.069 -3.805 -6.986 1.00 95.00 96 ASP A CA 1
ATOM 766 C C . ASP A 1 96 ? 10.055 -4.815 -6.419 1.00 95.00 96 ASP A C 1
ATOM 768 O O . ASP A 1 96 ? 8.938 -4.471 -6.025 1.00 95.00 96 ASP A O 1
ATOM 772 N N . TYR A 1 97 ? 10.417 -6.100 -6.424 1.00 95.75 97 TYR A N 1
ATOM 773 C CA . TYR A 1 97 ? 9.547 -7.157 -5.908 1.00 95.75 97 TYR A CA 1
ATOM 774 C C . TYR A 1 97 ? 9.176 -6.946 -4.434 1.00 95.75 97 TYR A C 1
ATOM 776 O O . TYR A 1 97 ? 8.020 -7.152 -4.063 1.00 95.75 97 TYR A O 1
ATOM 784 N N . GLY A 1 98 ? 10.140 -6.571 -3.590 1.00 94.06 98 GLY A N 1
ATOM 785 C CA . GLY A 1 98 ? 9.930 -6.379 -2.156 1.00 94.06 98 GLY A CA 1
ATOM 786 C C . GLY A 1 98 ? 9.032 -5.179 -1.880 1.00 94.06 98 GLY A C 1
ATOM 787 O O . GLY A 1 98 ? 8.078 -5.297 -1.102 1.00 94.06 98 GLY A O 1
ATOM 788 N N . ASP A 1 99 ? 9.268 -4.073 -2.590 1.00 95.12 99 ASP A N 1
ATOM 789 C CA . ASP A 1 99 ? 8.431 -2.876 -2.504 1.00 95.12 99 ASP A CA 1
ATOM 790 C C . ASP A 1 99 ? 6.977 -3.218 -2.854 1.00 95.12 99 ASP A C 1
ATOM 792 O O . ASP A 1 99 ? 6.065 -3.017 -2.052 1.00 95.12 99 ASP A O 1
ATOM 796 N N . LEU A 1 100 ? 6.750 -3.816 -4.029 1.00 97.06 100 LEU A N 1
ATOM 797 C CA . LEU A 1 100 ? 5.408 -4.130 -4.529 1.00 97.06 100 LEU A CA 1
ATOM 798 C C . LEU A 1 100 ? 4.699 -5.185 -3.675 1.00 97.06 100 LEU A C 1
ATOM 800 O O . LEU A 1 100 ? 3.485 -5.111 -3.482 1.00 97.06 100 LEU A O 1
ATOM 804 N N . ASN A 1 101 ? 5.442 -6.153 -3.132 1.00 96.94 101 ASN A N 1
ATOM 805 C CA . ASN A 1 101 ? 4.892 -7.116 -2.182 1.00 96.94 101 ASN A CA 1
ATOM 806 C C . ASN A 1 101 ? 4.405 -6.426 -0.904 1.00 96.94 101 ASN A C 1
ATOM 808 O O . ASN A 1 101 ? 3.359 -6.788 -0.368 1.00 96.94 101 ASN A O 1
ATOM 812 N N . THR A 1 102 ? 5.128 -5.407 -0.443 1.00 96.31 102 THR A N 1
ATOM 813 C CA . THR A 1 102 ? 4.736 -4.644 0.741 1.00 96.31 102 THR A CA 1
ATOM 814 C C . THR A 1 102 ? 3.549 -3.732 0.466 1.00 96.31 102 THR A C 1
ATOM 816 O O . THR A 1 102 ? 2.606 -3.729 1.252 1.00 96.31 102 THR A O 1
ATOM 819 N N . ILE A 1 103 ? 3.523 -3.041 -0.680 1.00 97.62 103 ILE A N 1
ATOM 820 C CA . ILE A 1 103 ? 2.348 -2.275 -1.127 1.00 97.62 103 ILE A CA 1
ATOM 821 C C . ILE A 1 103 ? 1.109 -3.182 -1.182 1.00 97.62 103 ILE A C 1
ATOM 823 O O . ILE A 1 103 ? 0.046 -2.807 -0.691 1.00 97.62 103 ILE A O 1
ATOM 827 N N . CYS A 1 104 ? 1.243 -4.408 -1.698 1.00 97.69 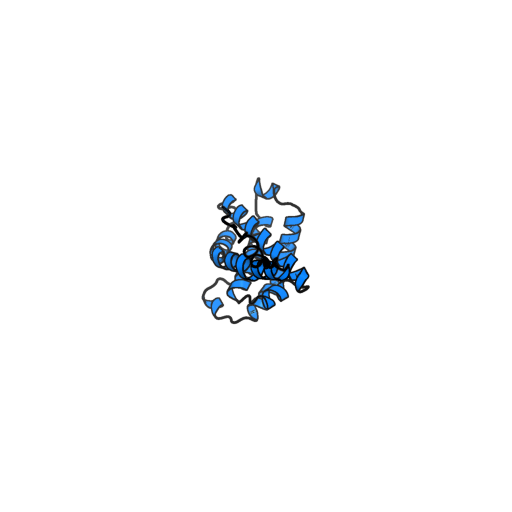104 CYS A N 1
ATOM 828 C CA . CYS A 1 104 ? 0.162 -5.393 -1.669 1.00 97.69 104 CYS A CA 1
ATOM 829 C C . CYS A 1 104 ? -0.297 -5.687 -0.231 1.00 97.69 104 CYS A C 1
ATOM 831 O O . CYS A 1 104 ? -1.488 -5.580 0.061 1.00 97.69 104 CYS A O 1
ATOM 833 N N . TRP A 1 105 ? 0.623 -5.978 0.692 1.00 97.69 105 TRP A N 1
ATOM 834 C CA . TRP A 1 105 ? 0.276 -6.220 2.096 1.00 97.69 105 TRP A CA 1
ATOM 835 C C . TRP A 1 105 ? -0.388 -5.026 2.781 1.00 97.69 105 TRP A C 1
ATOM 837 O O . TRP A 1 105 ? -1.301 -5.228 3.580 1.00 97.69 105 TRP A O 1
ATOM 847 N N . MET A 1 106 ? 0.008 -3.796 2.445 1.00 97.69 106 MET A N 1
ATOM 848 C CA . MET A 1 106 ? -0.650 -2.582 2.932 1.00 97.69 106 MET A CA 1
ATOM 849 C C . MET A 1 106 ? -2.117 -2.531 2.493 1.00 97.69 106 MET A C 1
ATOM 851 O O . MET A 1 106 ? -2.981 -2.260 3.322 1.00 97.69 106 MET A O 1
ATOM 855 N N . THR A 1 107 ? -2.421 -2.854 1.227 1.00 97.88 107 THR A N 1
ATOM 856 C CA . THR A 1 107 ? -3.820 -2.912 0.755 1.00 97.88 107 THR A CA 1
ATOM 857 C C . THR A 1 107 ? -4.632 -3.972 1.501 1.00 97.88 107 THR A C 1
ATOM 859 O O . THR A 1 107 ? -5.749 -3.694 1.925 1.00 97.88 107 THR A O 1
ATOM 862 N N . VAL A 1 108 ? -4.054 -5.156 1.742 1.00 97.19 108 VAL A N 1
ATOM 863 C CA . VAL A 1 108 ? -4.696 -6.231 2.522 1.00 97.19 108 VAL A CA 1
ATOM 864 C C . VAL A 1 108 ? -4.937 -5.793 3.963 1.00 97.19 108 VAL A C 1
ATOM 866 O O . VAL A 1 108 ? -6.013 -6.023 4.506 1.00 97.19 108 VAL A O 1
ATOM 869 N N . PHE A 1 109 ? -3.950 -5.141 4.579 1.00 97.00 109 PHE A N 1
ATOM 870 C CA . PHE A 1 109 ? -4.067 -4.641 5.943 1.00 97.00 109 PHE A CA 1
ATOM 871 C C . PHE A 1 109 ? -5.173 -3.612 6.098 1.00 97.00 109 PHE A C 1
ATOM 873 O O . PHE A 1 109 ? -5.981 -3.737 7.016 1.00 97.00 109 PHE A O 1
ATOM 880 N N . MET A 1 110 ? -5.245 -2.629 5.205 1.00 97.62 110 MET A N 1
ATOM 881 C CA . MET A 1 110 ? -6.295 -1.616 5.274 1.00 97.62 110 MET A CA 1
ATOM 882 C C . MET A 1 110 ? -7.683 -2.224 5.079 1.00 97.62 110 MET A C 1
ATOM 884 O O . MET A 1 110 ? -8.577 -1.916 5.862 1.00 97.62 110 MET A O 1
ATOM 888 N N . GLU A 1 111 ? -7.845 -3.127 4.109 1.00 97.69 111 GLU A N 1
ATOM 889 C CA . GLU A 1 111 ? -9.107 -3.838 3.877 1.00 97.69 111 GLU A CA 1
ATOM 890 C C . GLU A 1 111 ? -9.529 -4.648 5.113 1.00 97.69 111 GLU A C 1
ATOM 892 O O . GLU A 1 111 ? -10.656 -4.544 5.598 1.00 97.69 111 GLU A O 1
ATOM 897 N N . ASN A 1 112 ? -8.602 -5.415 5.690 1.00 95.94 112 ASN A N 1
ATOM 898 C CA . ASN A 1 112 ? -8.865 -6.171 6.910 1.00 95.94 112 ASN A CA 1
ATOM 899 C C . ASN A 1 112 ? -9.207 -5.251 8.085 1.00 95.94 112 ASN A C 1
ATOM 901 O O . ASN A 1 112 ? -10.101 -5.573 8.867 1.00 95.94 112 ASN A O 1
ATOM 905 N N . TYR A 1 113 ? -8.516 -4.118 8.213 1.00 96.75 113 TYR A N 1
ATOM 906 C CA . TYR A 1 113 ? -8.747 -3.147 9.274 1.00 96.75 113 TYR A CA 1
ATOM 907 C C . TYR A 1 113 ? -10.162 -2.568 9.200 1.00 96.75 113 TYR A C 1
ATOM 909 O O . TYR A 1 113 ? -10.903 -2.685 10.174 1.00 96.75 113 TYR A O 1
ATOM 917 N N . VAL A 1 114 ? -10.576 -2.009 8.057 1.00 96.62 114 VAL A N 1
ATOM 918 C CA . VAL A 1 114 ? -11.901 -1.370 7.937 1.00 96.62 114 VAL A CA 1
ATOM 919 C C . VAL A 1 114 ? -13.051 -2.362 8.122 1.00 96.62 114 VAL A C 1
ATOM 921 O O . VAL A 1 114 ? -14.084 -2.005 8.687 1.00 96.62 114 VAL A O 1
ATOM 924 N N . ASN A 1 115 ? -12.850 -3.622 7.727 1.00 95.25 115 ASN A N 1
ATOM 925 C CA . ASN A 1 115 ? -13.861 -4.669 7.851 1.00 95.25 115 ASN A CA 1
ATOM 926 C C . ASN A 1 115 ? -14.035 -5.192 9.285 1.00 95.25 115 ASN A C 1
ATOM 928 O O . ASN A 1 115 ? -15.106 -5.697 9.623 1.00 95.25 115 ASN A O 1
ATOM 932 N N . ASN A 1 116 ? -13.008 -5.084 10.131 1.00 94.56 116 ASN A N 1
ATOM 933 C CA . ASN A 1 116 ? -12.980 -5.762 11.431 1.00 94.56 116 ASN A CA 1
ATOM 934 C C . ASN A 1 116 ? -12.765 -4.829 12.629 1.00 94.56 116 ASN A C 1
ATOM 936 O O . ASN A 1 116 ? -12.912 -5.279 13.763 1.00 94.56 116 ASN A O 1
ATOM 940 N N . VAL A 1 117 ? -12.409 -3.559 12.417 1.00 94.50 117 VAL A N 1
ATOM 941 C CA . VAL A 1 117 ? -12.221 -2.607 13.515 1.00 94.50 117 VAL A CA 1
ATOM 942 C C . VAL A 1 117 ? -13.538 -2.355 14.252 1.00 94.50 117 VAL A C 1
ATOM 944 O O . VAL A 1 117 ? -14.608 -2.229 13.651 1.00 94.50 117 VAL A O 1
ATOM 947 N N . GLU A 1 118 ? -13.457 -2.242 15.575 1.00 92.38 118 GLU A N 1
ATOM 948 C CA . GLU A 1 118 ? -14.606 -2.038 16.454 1.00 92.38 118 GLU A CA 1
ATOM 949 C C . GLU A 1 118 ? -14.495 -0.758 17.298 1.00 92.38 118 GLU A C 1
ATOM 951 O O . GLU A 1 118 ? -13.474 -0.063 17.335 1.00 92.38 118 GLU A O 1
ATOM 956 N N . GLY A 1 119 ? -15.587 -0.443 17.997 1.00 91.44 119 GLY A N 1
ATOM 957 C CA . GLY A 1 119 ? -15.631 0.620 18.994 1.00 91.44 119 GLY A CA 1
ATOM 958 C C . GLY A 1 119 ? -15.376 2.020 18.415 1.00 91.44 119 GLY A C 1
ATOM 959 O O . GLY A 1 119 ? -15.878 2.341 17.333 1.00 91.44 119 GLY A O 1
ATOM 960 N N . PRO A 1 120 ? -14.635 2.888 19.130 1.00 92.19 120 PRO A N 1
ATOM 961 C CA . PRO A 1 120 ? -14.490 4.290 18.743 1.00 92.19 120 PRO A CA 1
ATOM 962 C C . PRO A 1 120 ? -13.768 4.467 17.403 1.00 92.19 120 PRO A C 1
ATOM 964 O O . PRO A 1 120 ? -14.104 5.383 16.659 1.00 92.19 120 PRO A O 1
ATOM 967 N N . TYR A 1 121 ? -12.836 3.581 17.047 1.00 92.81 121 TYR A N 1
ATOM 968 C CA . TYR A 1 121 ? -12.111 3.675 15.777 1.00 92.81 121 TYR A CA 1
ATOM 969 C C . TYR A 1 121 ? -13.017 3.404 14.574 1.00 92.81 121 TYR A C 1
ATOM 971 O O . TYR A 1 121 ? -12.940 4.123 13.583 1.00 92.81 121 TYR A O 1
ATOM 979 N N . LYS A 1 122 ? -13.964 2.462 14.689 1.00 93.44 122 LYS A N 1
ATOM 980 C CA . LYS A 1 122 ? -14.974 2.235 13.645 1.00 93.44 122 LYS A CA 1
ATOM 981 C C . LYS A 1 122 ? -15.810 3.485 13.380 1.00 93.44 122 LYS A C 1
ATOM 983 O O . LYS A 1 122 ? -16.052 3.827 12.232 1.00 93.44 122 LYS A O 1
ATOM 988 N N . SER A 1 123 ? -16.211 4.194 14.438 1.00 93.19 123 SER A N 1
ATOM 989 C CA . SER A 1 123 ? -17.004 5.427 14.310 1.00 93.19 123 SER A CA 1
ATOM 990 C C . SER A 1 123 ? -16.243 6.609 13.697 1.00 93.19 123 SER A C 1
ATOM 992 O O . SER A 1 123 ? -16.861 7.603 13.328 1.00 93.19 123 SER A O 1
ATOM 994 N N . GLN A 1 124 ? -14.913 6.517 13.604 1.00 92.00 124 GLN A N 1
ATOM 995 C CA . GLN A 1 124 ? -14.054 7.543 13.006 1.00 92.00 124 GLN A CA 1
ATOM 996 C C . GLN A 1 124 ? -13.821 7.320 11.507 1.00 92.00 124 GLN A C 1
ATOM 998 O O . GLN A 1 124 ? -13.347 8.236 10.832 1.00 92.00 124 GLN A O 1
ATOM 1003 N N . LEU A 1 125 ? -14.148 6.135 10.980 1.00 94.50 125 LEU A N 1
ATOM 1004 C CA . LEU A 1 125 ? -14.046 5.850 9.554 1.00 94.50 125 LEU A CA 1
ATOM 1005 C C . LEU A 1 125 ? -15.152 6.587 8.799 1.00 94.50 125 LEU A C 1
ATOM 1007 O O . LEU A 1 125 ? -16.335 6.448 9.104 1.00 94.50 125 LEU A O 1
ATOM 1011 N N . LYS A 1 126 ? -14.746 7.381 7.808 1.00 96.00 126 LYS A N 1
ATOM 1012 C CA . LYS A 1 126 ? -15.656 8.073 6.893 1.00 96.00 126 LYS A CA 1
ATOM 1013 C C . LYS A 1 126 ? -15.971 7.179 5.700 1.00 96.00 126 LYS A C 1
ATOM 1015 O O . LYS A 1 126 ? -15.097 6.439 5.255 1.00 96.00 126 LYS A O 1
ATOM 1020 N N . ASP A 1 127 ? -17.159 7.338 5.122 1.00 96.62 127 ASP A N 1
ATOM 1021 C CA . ASP A 1 127 ? -17.576 6.594 3.924 1.00 96.62 127 ASP A CA 1
ATOM 1022 C C . ASP A 1 127 ? -16.590 6.758 2.757 1.00 96.62 127 ASP A C 1
ATOM 1024 O O . ASP A 1 127 ? -16.288 5.795 2.060 1.00 96.62 127 ASP A O 1
ATOM 1028 N N . GLU A 1 128 ? -16.031 7.958 2.577 1.00 96.19 128 GLU A N 1
ATOM 1029 C CA . GLU A 1 128 ? -14.985 8.233 1.580 1.00 96.19 128 GLU A CA 1
ATOM 1030 C C . GLU A 1 128 ? -13.752 7.345 1.797 1.00 96.19 128 GLU A C 1
ATOM 1032 O O . GLU A 1 128 ? -13.328 6.643 0.886 1.00 96.19 128 GLU A O 1
ATOM 1037 N N . THR A 1 129 ? -13.248 7.284 3.034 1.00 96.81 129 THR A N 1
ATOM 1038 C CA . THR A 1 129 ? -12.109 6.433 3.405 1.00 96.81 129 THR A CA 1
ATOM 1039 C C . THR A 1 129 ? -12.405 4.953 3.171 1.00 96.81 129 THR A C 1
ATOM 1041 O O . THR A 1 129 ? -11.534 4.229 2.697 1.00 96.81 129 THR A O 1
ATOM 1044 N N . LEU A 1 130 ? -13.622 4.492 3.475 1.00 97.69 130 LEU A N 1
ATOM 1045 C CA . LEU A 1 130 ? -14.034 3.110 3.205 1.00 97.69 130 LEU A CA 1
ATOM 1046 C C . LEU A 1 130 ? -13.996 2.809 1.701 1.00 97.69 130 LEU A C 1
ATOM 1048 O O . LEU A 1 130 ? -13.409 1.814 1.281 1.00 97.69 130 LEU A O 1
ATOM 1052 N N . ASN A 1 131 ? -14.568 3.696 0.887 1.00 98.06 131 ASN A N 1
ATOM 1053 C CA . ASN A 1 131 ? -14.599 3.542 -0.566 1.00 98.06 131 ASN A CA 1
ATOM 1054 C C . ASN A 1 131 ? -13.192 3.533 -1.176 1.00 98.06 131 ASN A C 1
ATOM 1056 O O . ASN A 1 131 ? -12.898 2.693 -2.030 1.00 98.06 131 ASN A O 1
ATOM 1060 N N . ASP A 1 132 ? -12.314 4.427 -0.720 1.00 98.00 132 ASP A N 1
ATOM 1061 C CA . ASP A 1 132 ? -10.929 4.495 -1.184 1.00 98.00 132 ASP A CA 1
ATOM 1062 C C . ASP A 1 132 ? -10.144 3.234 -0.806 1.00 98.00 132 ASP A C 1
ATOM 1064 O O . ASP A 1 132 ? -9.449 2.666 -1.652 1.00 98.00 132 ASP A O 1
ATOM 1068 N N . VAL A 1 133 ? -10.309 2.728 0.423 1.00 98.38 133 VAL A N 1
ATOM 1069 C CA . VAL A 1 133 ? -9.682 1.471 0.866 1.00 98.38 133 VAL A CA 1
ATOM 1070 C C . VAL A 1 133 ? -10.139 0.293 0.006 1.00 98.38 133 VAL A C 1
ATOM 1072 O O . VAL A 1 133 ? -9.290 -0.440 -0.509 1.00 98.38 133 VAL A O 1
ATOM 1075 N N . HIS A 1 134 ? -11.444 0.149 -0.230 1.00 98.44 134 HIS A N 1
ATOM 1076 C CA . HIS A 1 134 ? -11.970 -0.914 -1.088 1.00 98.44 134 HIS A CA 1
ATOM 1077 C C . HIS A 1 134 ? -11.482 -0.780 -2.539 1.00 98.44 134 HIS A C 1
ATOM 1079 O O . HIS A 1 134 ? -11.159 -1.782 -3.183 1.00 98.44 134 HIS A O 1
ATOM 1085 N N . SER A 1 135 ? -11.374 0.447 -3.062 1.00 97.75 135 SER A N 1
ATOM 1086 C CA . SER A 1 135 ? -10.819 0.696 -4.396 1.00 97.75 135 SER A CA 1
ATOM 1087 C C . SER A 1 135 ? -9.348 0.283 -4.479 1.00 97.75 135 SER A C 1
ATOM 1089 O O . SER A 1 135 ? -8.967 -0.421 -5.415 1.00 97.75 135 SER A O 1
ATOM 1091 N N . LEU A 1 136 ? -8.525 0.687 -3.506 1.00 97.88 136 LEU A N 1
ATOM 1092 C CA . LEU A 1 136 ? -7.110 0.313 -3.418 1.00 97.88 136 LEU A CA 1
ATOM 1093 C C . LEU A 1 136 ? -6.942 -1.209 -3.327 1.00 97.88 136 LEU A C 1
ATOM 1095 O O . LEU A 1 136 ? -6.106 -1.786 -4.027 1.00 97.88 136 LEU A O 1
ATOM 1099 N N . TYR A 1 137 ? -7.769 -1.873 -2.516 1.00 98.12 137 TYR A N 1
ATOM 1100 C CA . TYR A 1 137 ? -7.791 -3.330 -2.417 1.00 98.12 137 TYR A CA 1
ATOM 1101 C C . TYR A 1 137 ? -8.198 -3.997 -3.740 1.00 98.12 137 TYR A C 1
ATOM 1103 O O . TYR A 1 137 ? -7.585 -4.983 -4.153 1.00 98.12 137 TYR A O 1
ATOM 1111 N N . GLY A 1 138 ? -9.167 -3.435 -4.466 1.00 97.75 138 GLY A N 1
ATOM 1112 C CA . GLY A 1 138 ? -9.566 -3.915 -5.793 1.00 97.75 138 GLY A CA 1
ATOM 1113 C C . GLY A 1 138 ? -8.435 -3.861 -6.830 1.00 97.75 138 GLY A C 1
ATOM 1114 O O . GLY A 1 138 ? -8.329 -4.737 -7.693 1.00 97.75 138 GLY A O 1
ATOM 1115 N N . GLU A 1 139 ? -7.533 -2.885 -6.726 1.00 96.69 139 GLU A N 1
ATOM 1116 C CA . GLU A 1 139 ? -6.382 -2.744 -7.626 1.00 96.69 139 GLU A CA 1
ATOM 1117 C C . GLU A 1 139 ? -5.191 -3.647 -7.271 1.00 96.69 139 GLU A C 1
ATOM 1119 O O . GLU A 1 139 ? -4.261 -3.789 -8.073 1.00 96.69 139 GLU A O 1
ATOM 1124 N N . ARG A 1 140 ? -5.242 -4.349 -6.134 1.00 96.69 140 ARG A N 1
ATOM 1125 C CA . ARG A 1 140 ? -4.205 -5.281 -5.660 1.00 96.69 140 ARG A CA 1
ATOM 1126 C C . ARG A 1 140 ? -3.760 -6.291 -6.713 1.00 96.69 140 ARG A C 1
ATOM 1128 O O . ARG A 1 140 ? -2.576 -6.595 -6.820 1.00 96.69 140 ARG A O 1
ATOM 1135 N N . GLN A 1 141 ? -4.680 -6.779 -7.544 1.00 97.81 141 GLN A N 1
ATOM 1136 C CA . GLN A 1 141 ? -4.347 -7.728 -8.611 1.00 97.81 141 GLN A CA 1
ATOM 1137 C C . GLN A 1 141 ? -3.423 -7.129 -9.681 1.00 97.81 141 GLN A C 1
ATOM 1139 O O . GLN A 1 141 ? -2.600 -7.843 -10.254 1.00 97.81 141 GLN A O 1
ATOM 1144 N N . LYS A 1 142 ? -3.509 -5.820 -9.950 1.00 98.06 142 LYS A N 1
ATOM 1145 C CA . LYS A 1 142 ? -2.558 -5.130 -10.833 1.00 98.06 142 LYS A CA 1
ATOM 1146 C C . LYS A 1 142 ? -1.172 -5.056 -10.182 1.00 98.06 142 LYS A C 1
ATOM 1148 O O . LYS A 1 142 ? -0.178 -5.330 -10.851 1.00 98.06 142 LYS A O 1
ATOM 1153 N N . ILE A 1 143 ? -1.116 -4.756 -8.882 1.00 98.19 143 ILE A N 1
ATOM 1154 C CA . ILE A 1 143 ? 0.130 -4.701 -8.098 1.00 98.19 143 ILE A CA 1
ATOM 1155 C C . ILE A 1 143 ? 0.811 -6.073 -8.077 1.00 98.19 143 ILE A C 1
ATOM 1157 O O . ILE A 1 143 ? 2.001 -6.166 -8.362 1.00 98.19 143 ILE A O 1
ATOM 1161 N N . ILE A 1 144 ? 0.055 -7.145 -7.815 1.00 98.06 144 ILE A N 1
ATOM 1162 C CA . ILE A 1 144 ? 0.548 -8.531 -7.837 1.00 98.06 144 ILE A CA 1
ATOM 1163 C C . ILE A 1 144 ? 1.121 -8.885 -9.211 1.00 98.06 144 ILE A C 1
ATOM 1165 O O . ILE A 1 144 ? 2.236 -9.396 -9.295 1.00 98.06 144 ILE A O 1
ATOM 1169 N N . LYS A 1 145 ? 0.409 -8.561 -10.298 1.00 98.19 145 LYS A N 1
ATOM 1170 C CA . LYS A 1 145 ? 0.903 -8.800 -11.664 1.00 98.19 145 LYS A CA 1
ATOM 1171 C C . LYS A 1 145 ? 2.220 -8.073 -11.933 1.00 98.19 145 LYS A C 1
ATOM 1173 O O . LYS A 1 145 ? 3.124 -8.675 -12.508 1.00 98.19 145 LYS A O 1
ATOM 1178 N N . LEU A 1 146 ? 2.339 -6.813 -11.509 1.00 98.00 146 LEU A N 1
ATOM 1179 C CA . LEU A 1 146 ? 3.578 -6.049 -11.651 1.00 98.00 146 LEU A CA 1
ATOM 1180 C C . LEU A 1 146 ? 4.704 -6.631 -10.786 1.00 98.00 146 LEU A C 1
ATOM 1182 O O . LEU A 1 146 ? 5.819 -6.795 -11.271 1.00 98.00 146 LEU A O 1
ATOM 1186 N N . ARG A 1 147 ? 4.427 -6.993 -9.528 1.00 97.56 147 ARG A N 1
ATOM 1187 C CA . ARG A 1 147 ? 5.389 -7.653 -8.631 1.00 97.56 147 ARG A CA 1
ATOM 1188 C C . ARG A 1 147 ? 5.930 -8.924 -9.271 1.00 97.56 147 ARG A C 1
ATOM 1190 O O . ARG A 1 147 ? 7.136 -9.146 -9.314 1.00 97.56 147 ARG A O 1
ATOM 1197 N N . ASP A 1 148 ? 5.034 -9.746 -9.804 1.00 96.88 148 ASP A N 1
ATOM 1198 C CA . ASP A 1 148 ? 5.375 -11.044 -10.372 1.00 96.88 148 ASP A CA 1
ATOM 1199 C C . ASP A 1 148 ? 6.097 -10.944 -11.722 1.00 96.88 148 ASP A C 1
ATOM 1201 O O . ASP A 1 148 ? 6.615 -11.961 -12.196 1.00 96.88 148 ASP A O 1
ATOM 1205 N N . SER A 1 149 ? 6.182 -9.748 -12.312 1.00 97.19 149 SER A N 1
ATOM 1206 C CA . SER A 1 149 ? 7.045 -9.462 -13.458 1.00 97.19 149 SER A CA 1
ATOM 1207 C C . SER A 1 149 ? 8.444 -8.963 -13.065 1.00 97.19 149 SER A C 1
ATOM 1209 O O . SER A 1 149 ? 9.268 -8.750 -13.953 1.00 97.19 149 SER A O 1
ATOM 1211 N N . LYS A 1 150 ? 8.726 -8.732 -11.773 1.00 97.06 150 LYS A N 1
ATOM 1212 C CA . LYS A 1 150 ? 10.051 -8.320 -11.269 1.00 97.06 150 LYS A CA 1
ATOM 1213 C C . LYS A 1 150 ? 10.944 -9.521 -10.947 1.00 97.06 150 LYS A C 1
ATOM 1215 O O . LYS A 1 150 ? 10.486 -10.664 -10.911 1.00 97.06 150 LYS A O 1
ATOM 1220 N N . ASP A 1 151 ? 12.224 -9.242 -10.691 1.00 93.94 151 ASP A N 1
ATOM 1221 C CA . ASP A 1 151 ? 13.165 -10.235 -10.171 1.00 93.94 151 ASP A CA 1
ATOM 1222 C C . ASP A 1 151 ? 12.670 -10.797 -8.831 1.00 93.94 151 ASP A C 1
ATOM 1224 O O . ASP A 1 151 ? 12.385 -10.055 -7.892 1.00 93.94 151 ASP A O 1
ATOM 1228 N N . LYS A 1 152 ? 12.548 -12.124 -8.748 1.00 91.31 152 LYS A N 1
ATOM 1229 C CA . LYS A 1 152 ? 11.899 -12.806 -7.619 1.00 91.31 152 LYS A CA 1
ATOM 1230 C C . LYS A 1 152 ? 12.883 -13.266 -6.550 1.00 91.31 152 LYS A C 1
ATOM 1232 O O . LYS A 1 152 ? 12.482 -14.030 -5.677 1.00 91.31 152 LYS A O 1
ATOM 1237 N N . THR A 1 153 ? 14.141 -12.825 -6.572 1.00 87.94 153 THR A N 1
ATOM 1238 C CA . THR A 1 153 ? 15.142 -13.237 -5.571 1.00 87.94 153 THR A CA 1
ATOM 1239 C C . THR A 1 153 ? 14.670 -12.921 -4.150 1.00 87.94 153 THR A C 1
ATOM 1241 O O . THR A 1 153 ? 14.811 -13.750 -3.251 1.00 87.94 153 THR A O 1
ATOM 1244 N N . ALA A 1 154 ? 14.011 -11.771 -3.964 1.00 82.81 154 ALA A N 1
ATOM 1245 C CA . ALA A 1 154 ? 13.441 -11.356 -2.684 1.00 82.81 154 ALA A CA 1
ATOM 1246 C C . ALA A 1 154 ? 12.338 -12.298 -2.160 1.00 82.81 154 ALA A C 1
ATOM 1248 O O . ALA A 1 154 ? 12.150 -12.386 -0.949 1.00 82.81 154 ALA A O 1
ATOM 1249 N N . ARG A 1 155 ? 11.648 -13.052 -3.034 1.00 89.69 155 ARG A N 1
ATOM 1250 C CA . ARG A 1 155 ? 10.546 -13.965 -2.667 1.00 89.69 155 ARG A CA 1
ATOM 1251 C C . ARG A 1 155 ? 10.940 -14.983 -1.598 1.00 89.69 155 ARG A C 1
ATOM 1253 O O . ARG A 1 155 ? 10.103 -15.358 -0.791 1.00 89.69 155 ARG A O 1
ATOM 1260 N N . ASN A 1 156 ? 12.197 -15.417 -1.580 1.00 87.31 156 ASN A N 1
ATOM 1261 C CA . ASN A 1 156 ? 12.678 -16.425 -0.631 1.00 87.31 156 ASN A CA 1
ATOM 1262 C C . ASN A 1 156 ? 12.816 -15.899 0.807 1.00 87.31 156 ASN A C 1
ATOM 1264 O O . ASN A 1 156 ? 13.043 -16.683 1.724 1.00 87.31 156 ASN A O 1
ATOM 1268 N N . PHE A 1 157 ? 12.710 -14.584 1.003 1.00 86.38 157 PHE A N 1
ATOM 1269 C CA . PHE A 1 157 ? 12.978 -13.916 2.276 1.00 86.38 157 PHE A CA 1
ATOM 1270 C C . PHE A 1 157 ? 11.760 -13.166 2.826 1.00 86.38 157 PHE A C 1
ATOM 1272 O O . PHE A 1 157 ? 11.854 -12.542 3.884 1.00 86.38 157 PHE A O 1
ATOM 1279 N N . VAL A 1 158 ? 10.628 -13.208 2.116 1.00 89.69 158 VAL A N 1
ATOM 1280 C CA . VAL A 1 158 ? 9.414 -12.455 2.446 1.00 89.69 158 VAL A CA 1
ATOM 1281 C C . VAL A 1 158 ? 8.178 -13.352 2.404 1.00 89.69 158 VAL A C 1
ATOM 1283 O O . VAL A 1 158 ? 8.094 -14.290 1.615 1.00 89.69 158 VAL A O 1
ATOM 1286 N N . GLU A 1 159 ? 7.195 -13.033 3.239 1.00 93.75 159 GLU A N 1
ATOM 1287 C CA . GLU A 1 159 ? 5.840 -13.556 3.149 1.00 93.75 159 GLU A CA 1
ATOM 1288 C C . GLU A 1 159 ? 5.163 -12.913 1.939 1.00 93.75 159 GLU A C 1
ATOM 1290 O O . GLU A 1 159 ? 5.116 -11.686 1.800 1.00 93.75 159 GLU A O 1
ATOM 1295 N N . VAL A 1 160 ? 4.683 -13.742 1.018 1.00 94.81 160 VAL A N 1
ATOM 1296 C CA . VAL A 1 160 ? 4.117 -13.274 -0.246 1.00 94.81 160 VAL A CA 1
ATOM 1297 C C . VAL A 1 160 ? 2.660 -12.879 -0.030 1.00 94.81 160 VAL A C 1
ATOM 1299 O O . VAL A 1 160 ? 1.882 -13.658 0.502 1.00 94.81 160 VAL A O 1
ATOM 1302 N N . CYS A 1 161 ? 2.294 -11.676 -0.465 1.00 94.50 161 CYS A N 1
ATOM 1303 C CA . CYS A 1 161 ? 0.902 -11.232 -0.487 1.00 94.50 161 CYS A CA 1
ATOM 1304 C C . CYS A 1 161 ? 0.141 -11.942 -1.623 1.00 94.50 161 CYS A C 1
ATOM 1306 O O . CYS A 1 161 ? 0.524 -11.799 -2.788 1.00 94.50 161 CYS A O 1
ATOM 1308 N N . GLU A 1 162 ? -0.912 -12.697 -1.306 1.00 86.69 162 GLU A N 1
ATOM 1309 C CA . GLU A 1 162 ? -1.699 -13.494 -2.275 1.00 86.69 162 GLU A CA 1
ATOM 1310 C C . GLU A 1 162 ? -3.130 -12.987 -2.454 1.00 86.69 162 GLU A C 1
ATOM 1312 O O . GLU A 1 162 ? -3.842 -12.783 -1.444 1.00 86.69 162 GLU A O 1
#

Organism: Acinetobacter baumannii (strain SDF) (NCBI:txid509170)